Protein AF-Q3JLB8-F1 (afdb_monomer)

Foldseek 3Di:
DQADVQCPPVVLVVLQPPFLRPVLNCCCCVCVPVVVVVLVVLVVVLCVLCVPPPPLDCVLVVLLVVLQVVLSVQCVVLASVLLRVVLSVCCVPPNNVRSPDVVSVVVCVRSVVSNVVSVVSNVVSVVSSVVSSCVSVVVSCVVVVVVVVVVVVVVPDD

Mean predicted aligned error: 7.77 Å

Solvent-accessible surface area (backbone atoms only — not comparable to full-atom values): 8439 Å² total; per-residue (Å²): 124,91,37,66,72,49,53,65,37,68,78,47,24,74,48,36,69,90,37,45,52,48,52,42,32,52,50,48,48,49,42,65,50,52,42,50,50,50,53,50,50,50,51,52,53,53,52,61,74,42,69,87,53,96,76,81,76,58,69,60,54,54,52,19,52,51,29,39,53,49,14,53,52,36,28,44,68,37,20,28,48,69,45,18,54,58,36,34,53,34,18,70,76,63,32,62,71,47,44,70,31,67,77,47,48,66,77,38,46,68,35,63,56,42,28,51,72,12,48,50,43,30,50,51,16,50,53,47,39,54,51,51,48,52,65,65,48,54,75,77,39,56,72,60,56,52,50,55,53,49,59,59,53,62,75,69,58,134

Sequence (158 aa):
MFGGGTLNAPLVNYYEHGTFLTLNHAHTSLFGAFGLLAIGLIYFCLRHAAAEQSRFSEKLGLRAFWLYNAGLVLWIALNFFPVGWPQLNAVYDRGLAYARSLEFYDTTVLWQWLRFVGDVPFAIAALLMAFDFVLKLAPLFPAVVNRMSRQHGEKRSP

Radius of gyration: 22.63 Å; Cα contacts (8 Å, |Δi|>4): 131; chains: 1; bounding box: 62×40×55 Å

Secondary structure (DSSP, 8-state):
--SHHHHTSHHHHHHHTTSHHHHHHHHHHIIIIIIHHHHHHHHHHHHHHTTT-TT---HHHHHHHHHHHHHHHHHIIIIIHHHHHHHHHHHHHH-HHHHTSHHHHHHTHHHHHHHHHHHHHHHHHHHHHHHHHHHHHGGG-HHHHHHHHHHHHHTT--

pLDDT: mean 86.63, std 13.81, range [47.09, 97.31]

Organism: Burkholderia pseudomallei (strain 1710b) (NCBI:txid320372)

Structure (mmCIF, N/CA/C/O backbone):
data_AF-Q3JLB8-F1
#
_entry.id   AF-Q3JLB8-F1
#
loop_
_atom_site.group_PDB
_atom_site.id
_atom_site.type_symbol
_atom_site.label_atom_id
_atom_site.label_alt_id
_atom_site.label_comp_id
_atom_site.label_asym_id
_atom_site.label_entity_id
_atom_site.label_seq_id
_atom_site.pdbx_PDB_ins_code
_atom_site.Cartn_x
_atom_site.Cartn_y
_atom_site.Cartn_z
_atom_site.occupancy
_atom_site.B_iso_or_equiv
_atom_site.auth_seq_id
_atom_site.auth_comp_id
_atom_site.auth_asym_id
_atom_site.auth_atom_id
_atom_site.pdbx_PDB_model_num
ATOM 1 N N . MET A 1 1 ? 9.425 13.990 -1.007 1.00 47.16 1 MET A N 1
ATOM 2 C CA . MET A 1 1 ? 8.763 13.990 -2.329 1.00 47.16 1 MET A CA 1
ATOM 3 C C . MET A 1 1 ? 9.125 12.704 -3.078 1.00 47.16 1 MET A C 1
ATOM 5 O O . MET A 1 1 ? 9.990 12.748 -3.930 1.00 47.16 1 MET A O 1
ATOM 9 N N . PHE A 1 2 ? 8.545 11.551 -2.721 1.00 55.22 2 PHE A N 1
ATOM 10 C CA . PHE A 1 2 ? 8.932 10.236 -3.288 1.00 55.22 2 PHE A CA 1
ATOM 11 C C . PHE A 1 2 ? 7.813 9.559 -4.111 1.00 55.22 2 PHE A C 1
ATOM 13 O O . PHE A 1 2 ? 7.909 8.387 -4.448 1.00 55.22 2 PHE A O 1
ATOM 20 N N . GLY A 1 3 ? 6.733 10.285 -4.412 1.00 65.50 3 GLY A N 1
ATOM 21 C CA . GLY A 1 3 ? 5.570 9.777 -5.150 1.00 65.50 3 GLY A CA 1
ATOM 22 C C . GLY A 1 3 ? 5.045 10.845 -6.103 1.00 65.50 3 GLY A C 1
ATOM 23 O O . GLY A 1 3 ? 5.744 11.223 -7.032 1.00 65.50 3 GLY A O 1
ATOM 24 N N . GLY A 1 4 ? 3.869 11.418 -5.834 1.00 67.00 4 GLY A N 1
ATOM 25 C CA . GLY A 1 4 ? 3.187 12.331 -6.767 1.00 67.00 4 GLY A CA 1
ATOM 26 C C . GLY A 1 4 ? 4.006 13.522 -7.288 1.00 67.00 4 GLY A C 1
ATOM 27 O O . GLY A 1 4 ? 3.912 13.850 -8.461 1.00 67.00 4 GLY A O 1
ATOM 28 N N . GLY A 1 5 ? 4.864 14.144 -6.470 1.00 76.88 5 GLY A N 1
ATOM 29 C CA . GLY A 1 5 ? 5.719 15.249 -6.937 1.00 76.88 5 GLY A CA 1
ATOM 30 C C . GLY A 1 5 ? 6.754 14.831 -7.991 1.00 76.88 5 GLY A C 1
ATOM 31 O O . GLY A 1 5 ? 7.041 15.596 -8.903 1.00 76.88 5 GLY A O 1
ATOM 32 N N . THR A 1 6 ? 7.281 13.609 -7.888 1.00 80.25 6 THR A N 1
ATOM 33 C CA . THR A 1 6 ? 8.260 13.054 -8.834 1.00 80.25 6 THR A CA 1
ATOM 34 C C . THR A 1 6 ? 7.577 12.602 -10.120 1.00 80.25 6 THR A C 1
ATOM 36 O O . THR A 1 6 ? 8.071 12.895 -11.201 1.00 80.25 6 THR A O 1
ATOM 39 N N . LEU A 1 7 ? 6.419 11.946 -10.002 1.00 85.00 7 LEU A N 1
ATOM 40 C CA . LEU A 1 7 ? 5.661 11.412 -11.141 1.00 85.00 7 LEU A CA 1
ATOM 41 C C . LEU A 1 7 ? 4.968 12.504 -11.970 1.00 85.00 7 LEU A C 1
ATOM 43 O O . LEU A 1 7 ? 4.695 12.307 -13.145 1.00 85.00 7 LEU A O 1
ATOM 47 N N . ASN A 1 8 ? 4.694 13.673 -11.384 1.00 88.38 8 ASN A N 1
ATOM 48 C CA . ASN A 1 8 ? 4.077 14.794 -12.100 1.00 88.38 8 ASN A CA 1
ATOM 49 C C . ASN A 1 8 ? 5.071 15.632 -12.914 1.00 88.38 8 ASN A C 1
ATOM 51 O O . ASN A 1 8 ? 4.646 16.466 -13.714 1.00 88.38 8 ASN A O 1
ATOM 55 N N . ALA A 1 9 ? 6.382 15.457 -12.720 1.00 91.06 9 ALA A N 1
ATOM 56 C CA . ALA A 1 9 ? 7.365 16.127 -13.560 1.00 91.06 9 ALA A CA 1
ATOM 57 C C . ALA A 1 9 ? 7.234 15.582 -14.995 1.00 91.06 9 ALA A C 1
ATOM 59 O O . ALA A 1 9 ? 7.416 14.379 -15.172 1.00 91.06 9 ALA A O 1
ATOM 60 N N . PRO A 1 10 ? 6.968 16.411 -16.027 1.00 91.56 10 PRO A N 1
ATOM 61 C CA . PRO A 1 10 ? 6.662 15.913 -17.373 1.00 91.56 10 PRO A CA 1
ATOM 62 C C . PRO A 1 10 ? 7.729 14.976 -17.946 1.00 91.56 10 PRO A C 1
ATOM 64 O O . PRO A 1 10 ? 7.402 13.997 -18.608 1.00 91.56 10 PRO A O 1
ATOM 67 N N . LEU A 1 11 ? 9.003 15.246 -17.639 1.00 91.62 11 LEU A N 1
ATOM 68 C CA . LEU A 1 11 ? 10.119 14.398 -18.049 1.00 91.62 11 LEU A CA 1
ATOM 69 C C . LEU A 1 11 ? 10.045 12.999 -17.429 1.00 91.62 11 LEU A C 1
ATOM 71 O O . LEU A 1 11 ? 10.268 12.020 -18.127 1.00 91.62 11 LEU A O 1
ATOM 75 N N . VAL A 1 12 ? 9.739 12.899 -16.134 1.00 90.94 12 VAL A N 1
ATOM 76 C CA . VAL A 1 12 ? 9.593 11.602 -15.458 1.00 90.94 12 VAL A CA 1
ATOM 77 C C . VAL A 1 12 ? 8.321 10.918 -15.941 1.00 90.94 12 VAL A C 1
ATOM 79 O O . VAL A 1 12 ? 8.375 9.753 -16.330 1.00 90.94 12 VAL A O 1
ATOM 82 N N . ASN A 1 13 ? 7.211 11.661 -16.002 1.00 92.38 13 ASN A N 1
ATOM 83 C CA . ASN A 1 13 ? 5.921 11.124 -16.412 1.00 92.38 13 ASN A CA 1
ATOM 84 C C . ASN A 1 13 ? 5.985 10.488 -17.796 1.00 92.38 13 ASN A C 1
ATOM 86 O O . ASN A 1 13 ? 5.437 9.413 -17.987 1.00 92.38 13 ASN A O 1
ATOM 90 N N . TYR A 1 14 ? 6.716 11.090 -18.736 1.00 93.06 14 TYR A N 1
ATOM 91 C CA . TYR A 1 14 ? 6.891 10.534 -20.076 1.00 93.06 14 TYR A CA 1
ATOM 92 C C . TYR A 1 14 ? 7.363 9.066 -20.076 1.00 93.06 14 TYR A C 1
ATOM 94 O O . TYR A 1 14 ? 6.918 8.283 -20.913 1.00 93.06 14 TYR A O 1
ATOM 102 N N . TYR A 1 15 ? 8.217 8.676 -19.124 1.00 93.81 15 TYR A N 1
ATOM 103 C CA . TYR A 1 15 ? 8.737 7.308 -19.018 1.00 93.81 15 TYR A CA 1
ATOM 104 C C . TYR A 1 15 ? 7.984 6.440 -17.998 1.00 93.81 15 TYR A C 1
ATOM 106 O O . TYR A 1 15 ? 7.969 5.218 -18.116 1.00 93.81 15 TYR A O 1
ATOM 114 N N . GLU A 1 16 ? 7.365 7.036 -16.983 1.00 92.38 16 GLU A N 1
ATOM 115 C CA . GLU A 1 16 ? 6.709 6.309 -15.890 1.00 92.38 16 GLU A CA 1
ATOM 116 C C . GLU A 1 16 ? 5.190 6.163 -16.066 1.00 92.38 16 GLU A C 1
ATOM 118 O O . GLU A 1 16 ? 4.580 5.333 -15.386 1.00 92.38 16 GLU A O 1
ATOM 123 N N . HIS A 1 17 ? 4.566 6.903 -16.983 1.00 93.38 17 HIS A N 1
ATOM 124 C CA . HIS A 1 17 ? 3.115 6.915 -17.139 1.00 93.38 17 HIS A CA 1
ATOM 125 C C . HIS A 1 17 ? 2.540 5.504 -17.338 1.00 93.38 17 HIS A C 1
ATOM 127 O O . HIS A 1 17 ? 2.836 4.810 -18.313 1.00 93.38 17 HIS A O 1
ATOM 133 N N . GLY A 1 18 ? 1.675 5.081 -16.412 1.00 89.88 18 GLY A N 1
ATOM 134 C CA . GLY A 1 18 ? 1.015 3.776 -16.482 1.00 89.88 18 GLY A CA 1
ATOM 135 C C . GLY A 1 18 ? 1.908 2.595 -16.085 1.00 89.88 18 GLY A C 1
ATOM 136 O O . GLY A 1 18 ? 1.646 1.467 -16.507 1.00 89.88 18 GLY A O 1
ATOM 137 N N . THR A 1 19 ? 2.945 2.836 -15.280 1.00 93.62 19 THR A N 1
ATOM 138 C CA . THR A 1 19 ? 3.855 1.806 -14.748 1.00 93.62 19 THR A CA 1
ATOM 139 C C . THR A 1 19 ? 3.623 1.546 -13.252 1.00 93.62 19 THR A C 1
ATOM 141 O O . THR A 1 19 ? 2.756 2.146 -12.605 1.00 93.62 19 THR A O 1
ATOM 144 N N . PHE A 1 20 ? 4.408 0.638 -12.665 1.00 93.06 20 PHE A N 1
ATOM 145 C CA . PHE A 1 20 ? 4.316 0.281 -11.245 1.00 93.06 20 PHE A CA 1
ATOM 146 C C . PHE A 1 20 ? 4.550 1.463 -10.285 1.00 93.06 20 PHE A C 1
ATOM 148 O O . PHE A 1 20 ? 4.021 1.446 -9.172 1.00 93.06 20 PHE A O 1
ATOM 155 N N . LEU A 1 21 ? 5.276 2.512 -10.691 1.00 92.44 21 LEU A N 1
ATOM 156 C CA . LEU A 1 21 ? 5.460 3.709 -9.857 1.00 92.44 21 LEU A CA 1
ATOM 157 C C . LEU A 1 21 ? 4.177 4.549 -9.758 1.00 92.44 21 LEU A C 1
ATOM 159 O O . LEU A 1 21 ? 3.859 5.051 -8.676 1.00 92.44 21 LEU A O 1
ATOM 163 N N . THR A 1 22 ? 3.381 4.620 -10.829 1.00 92.50 22 THR A N 1
ATOM 164 C CA . THR A 1 22 ? 2.034 5.203 -10.771 1.00 92.50 22 THR A CA 1
ATOM 165 C C . THR A 1 22 ? 1.148 4.408 -9.804 1.00 92.50 22 THR A C 1
ATOM 167 O O . THR A 1 22 ? 0.448 4.987 -8.971 1.00 92.50 22 THR A O 1
ATOM 170 N N . LEU A 1 23 ? 1.226 3.071 -9.850 1.00 91.38 23 LEU A N 1
ATOM 171 C CA . LEU A 1 23 ? 0.469 2.185 -8.959 1.00 91.38 23 LEU A CA 1
ATOM 172 C C . LEU A 1 23 ? 0.865 2.369 -7.486 1.00 91.38 23 LEU A C 1
ATOM 174 O O . LEU A 1 23 ? -0.009 2.417 -6.615 1.00 91.38 23 LEU A O 1
ATOM 178 N N . ASN A 1 24 ? 2.164 2.530 -7.219 1.00 92.44 24 ASN A N 1
ATOM 179 C CA . ASN A 1 24 ? 2.694 2.872 -5.902 1.00 92.44 24 ASN A CA 1
ATOM 180 C C . ASN A 1 24 ? 2.069 4.160 -5.364 1.00 92.44 24 ASN A C 1
ATOM 182 O O . ASN A 1 24 ? 1.572 4.207 -4.235 1.00 92.44 24 ASN A O 1
ATOM 186 N N . HIS A 1 25 ? 2.088 5.215 -6.182 1.00 92.38 25 HIS A N 1
ATOM 187 C CA . HIS A 1 25 ? 1.528 6.496 -5.785 1.00 92.38 25 HIS A CA 1
ATOM 188 C C . HIS A 1 25 ? 0.034 6.375 -5.502 1.00 92.38 25 HIS A C 1
ATOM 190 O O . HIS A 1 25 ? -0.392 6.800 -4.433 1.00 92.38 25 HIS A O 1
ATOM 196 N N . ALA A 1 26 ? -0.724 5.721 -6.385 1.00 91.38 26 ALA A N 1
ATOM 197 C CA . ALA A 1 26 ? -2.161 5.548 -6.224 1.00 91.38 26 ALA A CA 1
ATOM 198 C C . ALA A 1 26 ? -2.528 4.854 -4.901 1.00 91.38 26 ALA A C 1
ATOM 200 O O . ALA A 1 26 ? -3.393 5.341 -4.180 1.00 91.38 26 ALA A O 1
ATOM 201 N N . HIS A 1 27 ? -1.858 3.756 -4.534 1.00 91.56 27 HIS A N 1
ATOM 202 C CA . HIS A 1 27 ? -2.166 3.043 -3.286 1.00 91.56 27 HIS A CA 1
ATOM 203 C C . HIS A 1 27 ? -1.761 3.844 -2.047 1.00 91.56 27 HIS A C 1
ATOM 205 O O . HIS A 1 27 ? -2.519 3.920 -1.077 1.00 91.56 27 HIS A O 1
ATOM 211 N N . THR A 1 28 ? -0.582 4.468 -2.079 1.00 91.06 28 THR A N 1
ATOM 212 C CA . THR A 1 28 ? -0.079 5.257 -0.946 1.00 91.06 28 THR A CA 1
ATOM 213 C C . THR A 1 28 ? -0.885 6.535 -0.729 1.00 91.06 28 THR A C 1
ATOM 215 O O . THR A 1 28 ? -1.127 6.899 0.419 1.00 91.06 28 THR A O 1
ATOM 218 N N . SER A 1 29 ? -1.379 7.185 -1.788 1.00 91.31 29 SER A N 1
ATOM 219 C CA . SER A 1 29 ? -2.263 8.348 -1.660 1.00 91.31 29 SER A CA 1
ATOM 220 C C . SER A 1 29 ? -3.690 7.947 -1.302 1.00 91.31 29 SER A C 1
ATOM 222 O O . SER A 1 29 ? -4.270 8.520 -0.380 1.00 91.31 29 SER A O 1
ATOM 224 N N . LEU A 1 30 ? -4.261 6.954 -1.993 1.00 92.50 30 LEU A N 1
ATOM 225 C CA . LEU A 1 30 ? -5.644 6.540 -1.767 1.00 92.50 30 LEU A CA 1
ATOM 226 C C . LEU A 1 30 ? -5.815 5.991 -0.359 1.00 92.50 30 LEU A C 1
ATOM 228 O O . LEU A 1 30 ? -6.664 6.470 0.384 1.00 92.50 30 LEU A O 1
ATOM 232 N N . PHE A 1 31 ? -5.013 5.003 0.024 1.00 91.81 31 PHE A N 1
ATOM 233 C CA . PHE A 1 31 ? -5.185 4.379 1.324 1.00 91.81 31 PHE A CA 1
ATOM 234 C C . PHE A 1 31 ? -4.425 5.123 2.425 1.00 91.81 31 PHE A C 1
ATOM 236 O O . PHE A 1 31 ? -4.997 5.402 3.476 1.00 91.81 31 PHE A O 1
ATOM 243 N N . GLY A 1 32 ? -3.164 5.490 2.181 1.00 85.81 32 GLY A N 1
ATOM 244 C CA . GLY A 1 32 ? -2.316 6.126 3.193 1.00 85.81 32 GLY A CA 1
ATOM 245 C C . GLY A 1 32 ? -2.779 7.525 3.608 1.00 85.81 32 GLY A C 1
ATOM 246 O O . GLY A 1 32 ? -2.659 7.864 4.781 1.00 85.81 32 GLY A O 1
ATOM 247 N N . ALA A 1 33 ? -3.350 8.321 2.695 1.00 88.31 33 ALA A N 1
ATOM 248 C CA . ALA A 1 33 ? -3.932 9.618 3.046 1.00 88.31 33 ALA A CA 1
ATOM 249 C C . ALA A 1 33 ? -5.450 9.520 3.249 1.00 88.31 33 ALA A C 1
ATOM 251 O O . ALA A 1 33 ? -5.935 9.709 4.364 1.00 88.31 33 ALA A O 1
ATOM 252 N N . PHE A 1 34 ? -6.214 9.201 2.196 1.00 93.56 34 PHE A N 1
ATOM 253 C CA . PHE A 1 34 ? -7.679 9.270 2.270 1.00 93.56 34 PHE A CA 1
ATOM 254 C C . PHE A 1 34 ? -8.300 8.117 3.065 1.00 93.56 34 PHE A C 1
ATOM 256 O O . PHE A 1 34 ? -9.2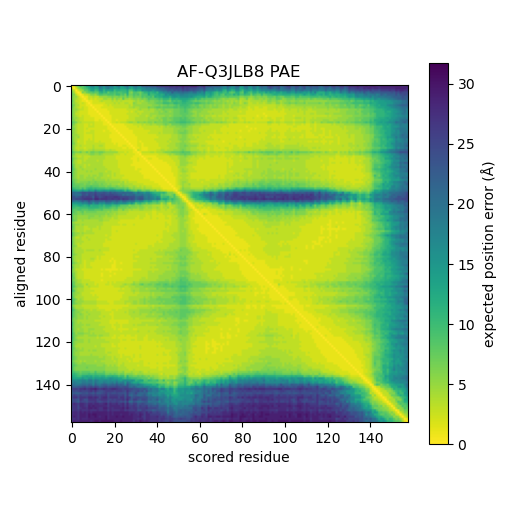09 8.349 3.857 1.00 93.56 34 PHE A O 1
ATOM 263 N N . GLY A 1 35 ? -7.805 6.890 2.902 1.00 94.25 35 GLY A N 1
ATOM 264 C CA . GLY A 1 35 ? -8.324 5.708 3.594 1.00 94.25 35 GLY A CA 1
ATOM 265 C C . GLY A 1 35 ? -8.157 5.801 5.110 1.00 94.25 35 GLY A C 1
ATOM 266 O O . GLY A 1 35 ? -9.129 5.647 5.850 1.00 94.25 35 GLY A O 1
ATOM 267 N N . LEU A 1 36 ? -6.949 6.121 5.580 1.00 94.25 36 LEU A N 1
ATOM 268 C CA . LEU A 1 36 ? -6.687 6.312 7.010 1.00 94.25 36 LEU A CA 1
ATOM 269 C C . LEU A 1 36 ? -7.458 7.507 7.589 1.00 94.25 36 LEU A C 1
ATOM 271 O O . LEU A 1 36 ? -7.971 7.406 8.704 1.00 94.25 36 LEU A O 1
ATOM 275 N N . LEU A 1 37 ? -7.611 8.600 6.831 1.00 95.31 37 LEU A N 1
ATOM 276 C CA . LEU A 1 37 ? -8.442 9.735 7.243 1.00 95.31 37 LEU A CA 1
ATOM 277 C C . LEU A 1 37 ? -9.919 9.336 7.372 1.00 95.31 37 LEU A C 1
ATOM 279 O O . LEU A 1 37 ? -10.557 9.678 8.367 1.00 95.31 37 LEU A O 1
ATOM 283 N N . ALA A 1 38 ? -10.452 8.571 6.418 1.00 95.50 38 ALA A N 1
ATOM 284 C CA . ALA A 1 38 ? -11.823 8.073 6.465 1.00 95.50 38 ALA A CA 1
ATOM 285 C C . ALA A 1 38 ? -12.052 7.140 7.665 1.00 95.50 38 ALA A C 1
ATOM 287 O O . ALA A 1 38 ? -13.036 7.300 8.385 1.00 95.50 38 ALA A O 1
ATOM 288 N N . ILE A 1 39 ? -11.125 6.214 7.938 1.00 94.44 39 ILE A N 1
ATOM 289 C CA . ILE A 1 39 ? -11.180 5.347 9.128 1.00 94.44 39 ILE A CA 1
ATOM 290 C C . ILE A 1 39 ? -11.144 6.188 10.410 1.00 94.44 39 ILE A C 1
ATOM 292 O O . ILE A 1 39 ? -11.931 5.937 11.324 1.00 94.44 39 ILE A O 1
ATOM 296 N N . GLY A 1 40 ? -10.274 7.201 10.473 1.00 93.50 40 GLY A N 1
ATOM 297 C CA . GLY A 1 40 ? -10.200 8.129 11.602 1.00 93.50 40 GLY A CA 1
ATOM 298 C C . GLY A 1 40 ? -11.512 8.880 11.835 1.00 93.50 40 GLY A C 1
ATOM 299 O O . GLY A 1 40 ? -11.980 8.962 12.971 1.00 93.50 40 GLY A O 1
ATOM 300 N N . LEU A 1 41 ? -12.154 9.353 10.763 1.00 95.19 41 LEU A N 1
ATOM 301 C CA . LEU A 1 41 ? -13.459 10.011 10.834 1.00 95.19 41 LEU A CA 1
ATOM 302 C C . LEU A 1 41 ? -14.559 9.056 11.320 1.00 95.19 41 LEU A C 1
ATOM 304 O O . LEU A 1 41 ? -15.346 9.424 12.189 1.00 95.19 41 LEU A O 1
ATOM 308 N N . ILE A 1 42 ? -14.588 7.816 10.823 1.00 92.69 42 ILE A N 1
ATOM 309 C CA . ILE A 1 42 ? -15.537 6.795 11.296 1.00 92.69 42 ILE A CA 1
ATOM 310 C C . ILE A 1 42 ? -15.340 6.549 12.795 1.00 92.69 42 ILE A C 1
ATOM 312 O O . ILE A 1 42 ? -16.312 6.536 13.548 1.00 92.69 42 ILE A O 1
ATOM 316 N N . TYR A 1 43 ? -14.094 6.409 13.251 1.00 91.56 43 TYR A N 1
ATOM 317 C CA . TYR A 1 43 ? -13.778 6.247 14.671 1.00 91.56 43 TYR A CA 1
ATOM 318 C C . TYR A 1 43 ? -14.219 7.440 15.514 1.00 91.56 43 TYR A C 1
ATOM 320 O O . TYR A 1 43 ? -14.761 7.241 16.600 1.00 91.56 43 TYR A O 1
ATOM 328 N N . PHE A 1 44 ? -14.029 8.659 15.013 1.00 90.50 44 PHE A N 1
ATOM 329 C CA . PHE A 1 44 ? -14.503 9.875 15.665 1.00 90.50 44 PHE A CA 1
ATOM 330 C C . PHE A 1 44 ? -16.031 9.864 15.823 1.00 90.50 44 PHE A C 1
ATOM 332 O O . PHE A 1 44 ? -16.536 10.052 16.931 1.00 90.50 44 PHE A O 1
ATOM 339 N N . CYS A 1 45 ? -16.769 9.556 14.752 1.00 90.19 45 CYS A N 1
ATOM 340 C CA . CYS A 1 45 ? -18.227 9.447 14.792 1.00 90.19 45 CYS A CA 1
ATOM 341 C C . CYS A 1 45 ? -18.700 8.338 15.744 1.00 90.19 45 CYS A C 1
ATOM 343 O O . CYS A 1 45 ? -19.591 8.572 16.558 1.00 90.19 45 CYS A O 1
ATOM 345 N N . LEU A 1 46 ? -18.088 7.149 15.690 1.00 87.44 46 LEU A N 1
ATOM 346 C CA . LEU A 1 46 ? -18.423 6.027 16.574 1.00 87.44 46 LEU A CA 1
ATOM 347 C C . LEU A 1 46 ? -18.130 6.350 18.039 1.00 87.44 46 LEU A C 1
ATOM 349 O O . LEU A 1 46 ? -18.926 6.011 18.911 1.00 87.44 46 LEU A O 1
ATOM 353 N N . ARG A 1 47 ? -17.011 7.024 18.319 1.00 85.56 47 ARG A N 1
ATOM 354 C CA . ARG A 1 47 ? -16.652 7.445 19.675 1.00 85.56 47 ARG A CA 1
ATOM 355 C C . ARG A 1 47 ? -17.643 8.466 20.222 1.00 85.56 47 ARG A C 1
ATOM 357 O O . ARG A 1 47 ? -18.020 8.365 21.386 1.00 85.56 47 ARG A O 1
ATOM 364 N N . HIS A 1 48 ? -18.060 9.424 19.397 1.00 85.44 48 HIS A N 1
ATOM 365 C CA . HIS A 1 48 ? -19.063 10.415 19.777 1.00 85.44 48 HIS A CA 1
ATOM 366 C C . HIS A 1 48 ? -20.431 9.766 20.024 1.00 85.44 48 HIS A C 1
ATOM 368 O O . HIS A 1 48 ? -21.077 10.046 21.027 1.00 85.44 48 HIS A O 1
ATOM 374 N N . ALA A 1 49 ? -20.850 8.844 19.157 1.00 81.69 49 ALA A N 1
ATOM 375 C CA . ALA A 1 49 ? -22.132 8.162 19.289 1.00 81.69 49 ALA A CA 1
ATOM 376 C C . ALA A 1 49 ? -22.171 7.186 20.484 1.00 81.69 49 ALA A C 1
ATOM 378 O O . ALA A 1 49 ? -23.216 6.990 21.098 1.00 81.69 49 ALA A O 1
ATOM 379 N N . ALA A 1 50 ? -21.029 6.600 20.849 1.00 77.56 50 ALA A N 1
ATOM 380 C CA . ALA A 1 50 ? -20.891 5.713 22.001 1.00 77.56 50 ALA A CA 1
ATOM 381 C C . ALA A 1 50 ? -20.623 6.449 23.330 1.00 77.56 50 ALA A C 1
ATOM 383 O O . ALA A 1 50 ? -20.311 5.775 24.309 1.00 77.56 50 ALA A O 1
ATOM 384 N N . ALA A 1 51 ? -20.714 7.788 23.384 1.00 62.88 51 ALA A N 1
ATOM 385 C CA . ALA A 1 51 ? -20.248 8.624 24.502 1.00 62.88 51 ALA A CA 1
ATOM 386 C C . ALA A 1 51 ? -20.726 8.195 25.908 1.00 62.88 51 ALA A C 1
ATOM 388 O O . ALA A 1 51 ? -20.035 8.472 26.885 1.00 62.88 51 ALA A O 1
ATOM 389 N N . GLU A 1 52 ? -21.851 7.482 26.021 1.00 58.41 52 GLU A N 1
ATOM 390 C CA . GLU A 1 52 ? -22.399 6.990 27.295 1.00 58.41 52 GLU A CA 1
ATOM 391 C C . GLU A 1 52 ? -21.990 5.545 27.664 1.00 58.41 52 GLU A C 1
ATOM 393 O O . GLU A 1 52 ? -22.208 5.104 28.793 1.00 58.41 52 GLU A O 1
ATOM 398 N N . GLN A 1 53 ? -21.371 4.780 26.756 1.00 62.94 53 GLN A N 1
ATOM 399 C CA . GLN A 1 53 ? -20.989 3.382 26.995 1.00 62.94 53 GLN A CA 1
ATOM 400 C C . GLN A 1 53 ? -19.537 3.266 27.484 1.00 62.94 53 GLN A C 1
ATOM 402 O O . GLN A 1 53 ? -18.583 3.500 26.743 1.00 62.94 53 GLN A O 1
ATOM 407 N N . SER A 1 54 ? -19.340 2.800 28.722 1.00 56.94 54 SER A N 1
ATOM 408 C CA . SER A 1 54 ? -18.014 2.712 29.368 1.00 56.94 54 SER A CA 1
ATOM 409 C C . SER A 1 54 ? -17.016 1.729 28.728 1.00 56.94 54 SER A C 1
ATOM 411 O O . SER A 1 54 ? -15.863 1.665 29.153 1.00 56.94 54 SER A O 1
ATOM 413 N N . ARG A 1 55 ? -17.414 0.950 27.709 1.00 64.00 55 ARG A N 1
ATOM 414 C CA . ARG A 1 55 ? -16.606 -0.136 27.116 1.00 64.00 55 ARG A CA 1
ATOM 415 C C . ARG A 1 55 ? -16.161 0.105 25.667 1.00 64.00 55 ARG A C 1
ATOM 417 O O . ARG A 1 55 ? -15.964 -0.855 24.923 1.00 64.00 55 ARG A O 1
ATOM 424 N N . PHE A 1 56 ? -15.947 1.353 25.249 1.00 75.06 56 PHE A N 1
ATOM 425 C CA . PHE A 1 56 ? -15.347 1.624 23.937 1.00 75.06 56 PHE A CA 1
ATOM 426 C C . PHE A 1 56 ? -13.848 1.267 23.926 1.00 75.06 56 PHE A C 1
ATOM 428 O O . PHE A 1 56 ? -12.999 2.039 24.371 1.00 75.06 56 PHE A O 1
ATOM 435 N N . SER A 1 57 ? -13.517 0.072 23.432 1.00 83.88 57 SER A N 1
ATOM 436 C CA . SER A 1 57 ? -12.131 -0.390 23.290 1.00 83.88 57 SER A CA 1
ATOM 437 C C . SER A 1 57 ? -11.520 0.069 21.964 1.00 83.88 57 SER A C 1
ATOM 439 O O . SER A 1 57 ? -12.060 -0.176 20.885 1.00 83.88 57 SER A O 1
ATOM 441 N N . GLU A 1 58 ? -10.343 0.686 22.037 1.00 86.06 58 GLU A N 1
ATOM 442 C CA . GLU A 1 58 ? -9.571 1.142 20.868 1.00 86.06 58 GLU A CA 1
ATOM 443 C C . GLU A 1 58 ? -8.464 0.159 20.469 1.00 86.06 58 GLU A C 1
ATOM 445 O O . GLU A 1 58 ? -7.850 0.294 19.413 1.00 86.06 58 GLU A O 1
ATOM 450 N N . LYS A 1 59 ? -8.223 -0.874 21.287 1.00 88.88 59 LYS A N 1
ATOM 451 C CA . LYS A 1 59 ? -7.100 -1.808 21.103 1.00 88.88 59 LYS A CA 1
ATOM 452 C C . LYS A 1 59 ? -7.145 -2.528 19.754 1.00 88.88 59 LYS A C 1
ATOM 454 O O . LYS A 1 59 ? -6.101 -2.740 19.144 1.00 88.88 59 LYS A O 1
ATOM 459 N N . LEU A 1 60 ? -8.337 -2.921 19.303 1.00 89.62 60 LEU A N 1
ATOM 460 C CA . LEU A 1 60 ? -8.517 -3.638 18.041 1.00 89.62 60 LEU A CA 1
ATOM 461 C C . LEU A 1 60 ? -8.280 -2.713 16.836 1.00 89.62 60 LEU A C 1
ATOM 463 O O . LEU A 1 60 ? -7.523 -3.072 15.936 1.00 89.62 60 LEU A O 1
ATOM 467 N N . GLY A 1 61 ? -8.818 -1.491 16.889 1.00 90.81 61 GLY A N 1
ATOM 468 C CA . GLY A 1 61 ? -8.558 -0.433 15.910 1.00 90.81 61 GLY A CA 1
ATOM 469 C C . GLY A 1 61 ? -7.093 -0.080 15.758 1.00 90.81 61 GLY A C 1
ATOM 470 O O . GLY A 1 61 ? -6.583 -0.042 14.644 1.00 90.81 61 GLY A O 1
ATOM 471 N N . LEU A 1 62 ? -6.394 0.117 16.878 1.00 92.69 62 LEU A N 1
ATOM 472 C CA . LEU A 1 62 ? -4.963 0.423 16.874 1.00 92.69 62 LEU A CA 1
ATOM 473 C C . LEU A 1 62 ? -4.135 -0.724 16.280 1.00 92.69 62 LEU A C 1
ATOM 475 O O . LEU A 1 62 ? -3.197 -0.477 15.525 1.00 92.69 62 LEU A O 1
ATOM 479 N N . ARG A 1 63 ? -4.489 -1.983 16.567 1.00 94.69 63 ARG A N 1
ATOM 480 C CA . ARG A 1 63 ? -3.839 -3.148 15.942 1.00 94.69 63 ARG A CA 1
ATOM 481 C C . ARG A 1 63 ? -4.050 -3.171 14.430 1.00 94.69 63 ARG A C 1
ATOM 483 O O . ARG A 1 63 ? -3.085 -3.355 13.694 1.00 94.69 63 ARG A O 1
ATOM 490 N N . ALA A 1 64 ? -5.282 -2.953 13.972 1.00 94.88 64 ALA A N 1
ATOM 491 C CA . ALA A 1 64 ? -5.589 -2.882 12.548 1.00 94.88 64 ALA A CA 1
ATOM 492 C C . ALA A 1 64 ? -4.865 -1.703 11.871 1.00 94.88 64 ALA A C 1
ATOM 494 O O . ALA A 1 64 ? -4.272 -1.883 10.813 1.00 94.88 64 ALA A O 1
ATOM 495 N N . PHE A 1 65 ? -4.809 -0.532 12.513 1.00 94.75 65 PHE A N 1
ATOM 496 C CA . PHE A 1 65 ? -4.051 0.629 12.038 1.00 94.75 65 PHE A CA 1
ATOM 497 C C . PHE A 1 65 ? -2.573 0.300 11.792 1.00 94.75 65 PHE A C 1
ATOM 499 O O . PHE A 1 65 ? -2.039 0.610 10.725 1.00 94.75 65 PHE A O 1
ATOM 506 N N . TRP A 1 66 ? -1.907 -0.362 12.741 1.00 95.56 66 TRP A N 1
ATOM 507 C CA . TRP A 1 66 ? -0.505 -0.744 12.562 1.00 95.56 66 TRP A CA 1
ATOM 508 C C . TRP A 1 66 ? -0.316 -1.787 11.461 1.00 95.56 66 TRP A C 1
ATOM 510 O O . TRP A 1 66 ? 0.619 -1.661 10.673 1.00 95.56 66 TRP A O 1
ATOM 520 N N . LEU A 1 67 ? -1.214 -2.770 11.352 1.00 96.50 67 LEU A N 1
ATOM 521 C CA . LEU A 1 67 ? -1.165 -3.762 10.276 1.00 96.50 67 LEU A CA 1
ATOM 522 C C . LEU A 1 67 ? -1.370 -3.135 8.891 1.00 96.50 67 LEU A C 1
ATOM 524 O O . LEU A 1 67 ? -0.666 -3.499 7.954 1.00 96.50 67 LEU A O 1
ATOM 528 N N . TYR A 1 68 ? -2.270 -2.159 8.764 1.00 96.31 68 TYR A N 1
ATOM 529 C CA . TYR A 1 68 ? -2.454 -1.405 7.527 1.00 96.31 68 TYR A CA 1
ATOM 530 C C . TYR A 1 68 ? -1.186 -0.653 7.105 1.00 96.31 68 TYR A C 1
ATOM 532 O O . TYR A 1 68 ? -0.773 -0.736 5.949 1.00 96.31 68 TYR A O 1
ATOM 540 N N . ASN A 1 69 ? -0.550 0.055 8.044 1.00 95.69 69 ASN A N 1
ATOM 541 C CA . ASN A 1 69 ? 0.690 0.784 7.771 1.00 95.69 69 ASN A CA 1
ATOM 542 C C . ASN A 1 69 ? 1.842 -0.173 7.436 1.00 95.69 69 ASN A C 1
ATOM 544 O O . ASN A 1 69 ? 2.586 0.074 6.490 1.00 95.69 69 ASN A O 1
ATOM 548 N N . ALA A 1 70 ? 1.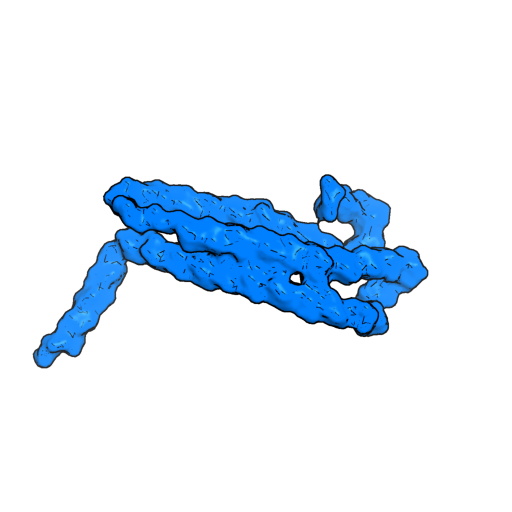955 -1.292 8.157 1.00 96.19 70 ALA A N 1
ATOM 549 C CA . ALA A 1 70 ? 2.934 -2.329 7.854 1.00 96.19 70 ALA A CA 1
ATOM 550 C C . ALA A 1 70 ? 2.710 -2.920 6.452 1.00 96.19 70 ALA A C 1
ATOM 552 O O . ALA A 1 70 ? 3.660 -3.022 5.683 1.00 96.19 70 ALA A O 1
ATOM 553 N N . GLY A 1 71 ? 1.463 -3.236 6.086 1.00 96.12 71 GLY A N 1
ATOM 554 C CA . GLY A 1 71 ? 1.107 -3.728 4.753 1.00 96.12 71 GLY A CA 1
ATOM 555 C C . GLY A 1 71 ? 1.487 -2.749 3.640 1.00 96.12 71 GLY A C 1
ATOM 556 O O . GLY A 1 71 ? 2.117 -3.153 2.664 1.00 96.12 71 GLY A O 1
ATOM 557 N N . LEU A 1 72 ? 1.203 -1.451 3.815 1.00 94.75 72 LEU A N 1
ATOM 558 C CA . LEU A 1 72 ? 1.619 -0.416 2.862 1.00 94.75 72 LEU A CA 1
ATOM 559 C C . LEU A 1 72 ? 3.143 -0.347 2.703 1.00 94.75 72 LEU A C 1
ATOM 561 O O . LEU A 1 72 ? 3.639 -0.317 1.578 1.00 94.75 72 LEU A O 1
ATOM 565 N N . VAL A 1 73 ? 3.889 -0.336 3.810 1.00 95.00 73 VAL A N 1
ATOM 566 C CA . VAL A 1 73 ? 5.360 -0.301 3.771 1.00 95.00 73 VAL A CA 1
ATOM 567 C C . VAL A 1 73 ? 5.915 -1.549 3.082 1.00 95.00 73 VAL A C 1
ATOM 569 O O . VAL A 1 73 ? 6.819 -1.436 2.254 1.00 95.00 73 VAL A O 1
ATOM 572 N N . LEU A 1 74 ? 5.347 -2.723 3.366 1.00 96.31 74 LEU A N 1
ATOM 573 C CA . LEU A 1 74 ? 5.733 -3.980 2.726 1.00 96.31 74 LEU A CA 1
ATOM 574 C C . LEU A 1 74 ? 5.454 -3.960 1.221 1.00 96.31 74 LEU A C 1
ATOM 576 O O . LEU A 1 74 ? 6.325 -4.361 0.457 1.00 96.31 74 LEU A O 1
ATOM 580 N N . TRP A 1 75 ? 4.310 -3.442 0.765 1.00 95.38 75 TRP A N 1
ATOM 581 C CA . TRP A 1 75 ? 4.059 -3.283 -0.672 1.00 95.38 75 TRP A CA 1
ATOM 582 C C . TRP A 1 75 ? 5.081 -2.377 -1.352 1.00 95.38 75 TRP A C 1
ATOM 584 O O . TRP A 1 75 ? 5.573 -2.725 -2.426 1.00 95.38 75 TRP A O 1
ATOM 594 N N . ILE A 1 76 ? 5.422 -1.243 -0.734 1.00 94.44 76 ILE A N 1
ATOM 595 C CA . ILE A 1 76 ? 6.424 -0.319 -1.281 1.00 94.44 76 ILE A CA 1
ATOM 596 C C . ILE A 1 76 ? 7.772 -1.036 -1.415 1.00 94.44 76 ILE A C 1
ATOM 598 O O . ILE A 1 76 ? 8.361 -1.050 -2.496 1.00 94.44 76 ILE A O 1
ATOM 602 N N . ALA A 1 77 ? 8.236 -1.657 -0.328 1.00 95.12 77 ALA A N 1
ATOM 603 C CA . ALA A 1 77 ? 9.570 -2.239 -0.237 1.00 95.12 77 ALA A CA 1
ATOM 604 C C . ALA A 1 77 ? 9.733 -3.546 -1.027 1.00 95.12 77 ALA A C 1
ATOM 606 O O . ALA A 1 77 ? 10.804 -3.789 -1.574 1.00 95.12 77 ALA A O 1
ATOM 607 N N . LEU A 1 78 ? 8.697 -4.386 -1.078 1.00 95.94 78 LEU A N 1
ATOM 608 C CA . LEU A 1 78 ? 8.777 -5.746 -1.619 1.00 95.94 78 LEU A CA 1
ATOM 609 C C . LEU A 1 78 ? 8.133 -5.908 -2.998 1.00 95.94 78 LEU A C 1
ATOM 611 O O . LEU A 1 78 ? 8.293 -6.959 -3.610 1.00 95.94 78 LEU A O 1
ATOM 615 N N . ASN A 1 79 ? 7.396 -4.915 -3.497 1.00 95.44 79 ASN A N 1
ATOM 616 C CA . ASN A 1 79 ? 6.740 -5.024 -4.799 1.00 95.44 79 ASN A CA 1
ATOM 617 C C . ASN A 1 79 ? 6.882 -3.753 -5.635 1.00 95.44 79 ASN A C 1
ATOM 619 O O . ASN A 1 79 ? 7.507 -3.771 -6.692 1.00 95.44 79 ASN A O 1
ATOM 623 N N . PHE A 1 80 ? 6.335 -2.636 -5.168 1.00 94.00 80 PHE A N 1
ATOM 624 C CA . PHE A 1 80 ? 6.197 -1.453 -6.003 1.00 94.00 80 PHE A CA 1
ATOM 625 C C . PHE A 1 80 ? 7.532 -0.827 -6.410 1.00 94.00 80 PHE A C 1
ATOM 627 O O . PHE A 1 80 ? 7.706 -0.512 -7.584 1.00 94.00 80 PHE A O 1
ATOM 634 N N . PHE A 1 81 ? 8.481 -0.656 -5.486 1.00 93.56 81 PHE A N 1
ATOM 635 C CA . PHE A 1 81 ? 9.798 -0.111 -5.834 1.00 93.56 81 PHE A CA 1
ATOM 636 C C . PHE A 1 81 ? 10.685 -1.108 -6.585 1.00 93.56 81 PHE A C 1
ATOM 638 O O . PHE A 1 81 ? 11.241 -0.710 -7.613 1.00 93.56 81 PHE A O 1
ATOM 645 N N . PRO A 1 82 ? 10.801 -2.381 -6.156 1.00 94.94 82 PRO A N 1
ATOM 646 C CA . PRO A 1 82 ? 11.629 -3.352 -6.864 1.00 94.94 82 PRO A CA 1
ATOM 647 C C . PRO A 1 82 ? 11.167 -3.653 -8.289 1.00 94.94 82 PRO A C 1
ATOM 649 O O . PRO A 1 82 ? 11.995 -4.003 -9.118 1.00 94.94 82 PRO A O 1
ATOM 652 N N . VAL A 1 83 ? 9.875 -3.502 -8.597 1.00 96.12 83 VAL A N 1
ATOM 653 C CA . VAL A 1 83 ? 9.370 -3.629 -9.974 1.00 96.12 83 VAL A CA 1
ATOM 654 C C . VAL A 1 83 ? 9.389 -2.280 -10.696 1.00 96.12 83 VAL A C 1
ATOM 656 O O . VAL A 1 83 ? 9.808 -2.203 -11.847 1.00 96.12 83 VAL A O 1
ATOM 659 N N . GLY A 1 84 ? 8.971 -1.202 -10.027 1.00 94.38 84 GLY A N 1
ATOM 660 C CA . GLY A 1 84 ? 8.769 0.109 -10.642 1.00 94.38 84 GLY A CA 1
ATOM 661 C C . GLY A 1 84 ? 10.043 0.796 -11.121 1.00 94.38 84 GLY A C 1
ATOM 662 O O . GLY A 1 84 ? 10.043 1.343 -12.222 1.00 94.38 84 GLY A O 1
ATOM 663 N N . TRP A 1 85 ? 11.138 0.750 -10.356 1.00 94.19 85 TRP A N 1
ATOM 664 C CA . TRP A 1 85 ? 12.390 1.383 -10.794 1.00 94.19 85 TRP A CA 1
ATOM 665 C C . TRP A 1 85 ? 13.049 0.661 -11.976 1.00 94.19 85 TRP A C 1
ATOM 667 O O . TRP A 1 85 ? 13.387 1.335 -12.952 1.00 94.19 85 TRP A O 1
ATOM 677 N N . PRO A 1 86 ? 13.182 -0.681 -11.975 1.00 95.50 86 PRO A N 1
ATOM 678 C CA . PRO A 1 86 ? 13.631 -1.395 -13.166 1.00 95.50 86 PRO A CA 1
ATOM 679 C C . PRO A 1 86 ? 12.701 -1.198 -14.361 1.00 95.50 86 PRO A C 1
ATOM 681 O O . PRO A 1 86 ? 13.185 -1.105 -15.485 1.00 95.50 86 PRO A O 1
ATOM 684 N N . GLN A 1 87 ? 11.386 -1.086 -14.134 1.00 95.94 87 GLN A N 1
ATOM 685 C CA . GLN A 1 87 ? 10.440 -0.818 -15.213 1.00 95.94 87 GLN A CA 1
ATOM 686 C C . GLN A 1 87 ? 10.680 0.556 -15.833 1.00 95.94 87 GLN A C 1
ATOM 688 O O . GLN A 1 87 ? 10.741 0.653 -17.053 1.00 95.94 87 GLN A O 1
ATOM 693 N N . LEU A 1 88 ? 10.889 1.593 -15.020 1.00 94.75 88 LEU A N 1
ATOM 694 C CA . LEU A 1 88 ? 11.234 2.926 -15.511 1.00 94.75 88 LEU A CA 1
ATOM 695 C C . LEU A 1 88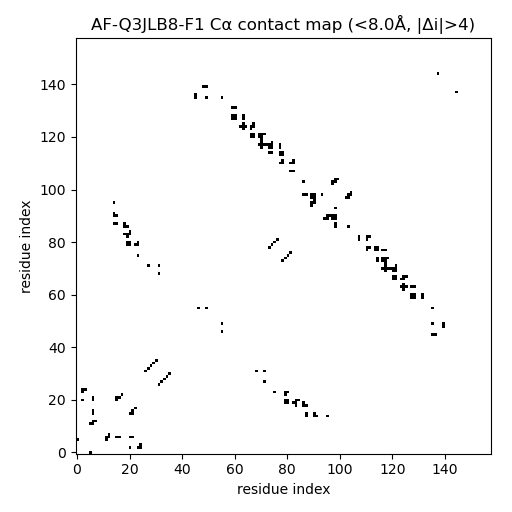 ? 12.514 2.907 -16.359 1.00 94.75 88 LEU A C 1
ATOM 697 O O . LEU A 1 88 ? 12.521 3.439 -17.468 1.00 94.75 88 LEU A O 1
ATOM 701 N N . ASN A 1 89 ? 13.572 2.254 -15.868 1.00 95.62 89 ASN A N 1
ATOM 702 C CA . ASN A 1 89 ? 14.822 2.115 -16.620 1.00 95.62 89 ASN A CA 1
ATOM 703 C C . ASN A 1 89 ? 14.604 1.356 -17.938 1.00 95.62 89 ASN A C 1
ATOM 705 O O . ASN A 1 89 ? 15.114 1.760 -18.977 1.00 95.62 89 ASN A O 1
ATOM 709 N N . ALA A 1 90 ? 13.781 0.305 -17.932 1.00 96.31 90 ALA A N 1
ATOM 710 C CA . ALA A 1 90 ? 13.445 -0.440 -19.140 1.00 96.31 90 ALA A CA 1
ATOM 711 C C . ALA A 1 90 ? 12.670 0.407 -20.166 1.0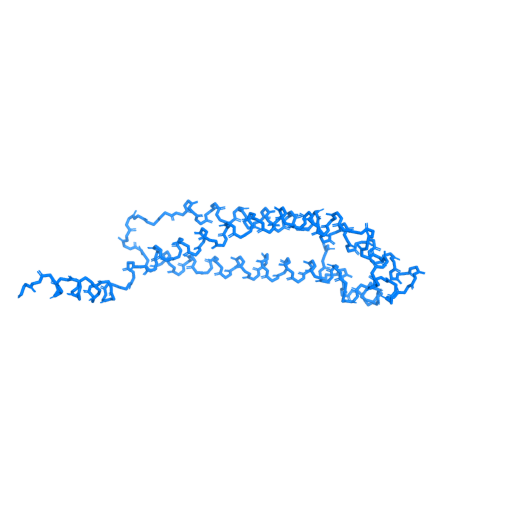0 96.31 90 ALA A C 1
ATOM 713 O O . ALA A 1 90 ? 12.907 0.258 -21.366 1.00 96.31 90 ALA A O 1
ATOM 714 N N . VAL A 1 91 ? 11.779 1.307 -19.724 1.00 96.69 91 VAL A N 1
ATOM 715 C CA . VAL A 1 91 ? 11.105 2.260 -20.626 1.00 96.69 91 VAL A CA 1
ATOM 716 C C . VAL A 1 91 ? 12.117 3.238 -21.218 1.00 96.69 91 VAL A C 1
ATOM 718 O O . VAL A 1 91 ? 12.051 3.519 -22.413 1.00 96.69 91 VAL A O 1
ATOM 721 N N . TYR A 1 92 ? 13.051 3.732 -20.406 1.00 95.50 92 TYR A N 1
ATOM 722 C CA . TYR A 1 92 ? 14.092 4.652 -20.856 1.00 95.50 92 TYR A CA 1
ATOM 723 C C . TYR A 1 92 ? 15.022 4.013 -21.903 1.00 95.50 92 TYR A C 1
ATOM 725 O O . TYR A 1 92 ? 15.260 4.611 -22.949 1.00 95.50 92 TYR A O 1
ATOM 733 N N . ASP A 1 93 ? 15.480 2.780 -21.669 1.00 96.38 93 ASP A N 1
ATOM 734 C CA . ASP A 1 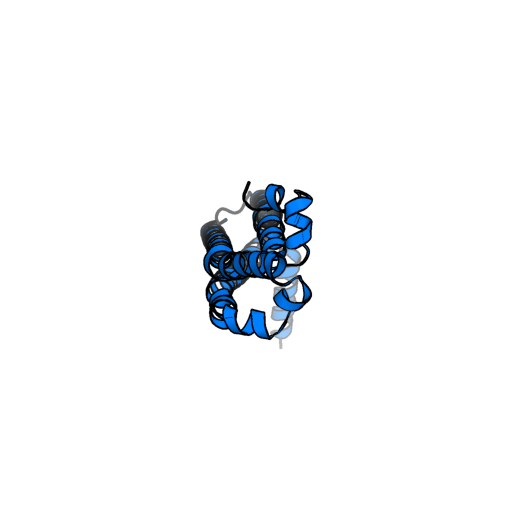93 ? 16.459 2.110 -22.537 1.00 96.38 93 ASP A CA 1
ATOM 735 C C . ASP A 1 93 ? 15.836 1.449 -23.777 1.00 96.38 93 ASP A C 1
ATOM 737 O O . ASP A 1 93 ? 16.441 1.428 -24.850 1.00 96.38 93 ASP A O 1
ATOM 741 N N . ARG A 1 94 ? 14.648 0.841 -23.634 1.00 95.94 94 ARG A N 1
ATOM 742 C CA . ARG A 1 94 ? 14.041 -0.039 -24.657 1.00 95.94 94 ARG A CA 1
ATOM 743 C C . ARG A 1 94 ? 12.622 0.361 -25.063 1.00 95.94 94 ARG A C 1
ATOM 745 O O . ARG A 1 94 ? 12.013 -0.296 -25.907 1.00 95.94 94 ARG A O 1
ATOM 752 N N . GLY A 1 95 ? 12.090 1.433 -24.486 1.00 95.50 95 GLY A N 1
ATOM 753 C CA . GLY A 1 95 ? 10.740 1.914 -24.749 1.00 95.50 95 GLY A CA 1
ATOM 754 C C . GLY A 1 95 ? 9.648 1.166 -23.978 1.00 95.50 95 GLY A C 1
ATOM 755 O O . GLY A 1 95 ? 9.831 0.083 -23.417 1.00 95.50 95 GLY A O 1
ATOM 756 N N . LEU A 1 96 ? 8.453 1.760 -23.974 1.00 95.19 96 LEU A N 1
ATOM 757 C CA . LEU A 1 96 ? 7.316 1.290 -23.175 1.00 95.19 96 LEU A CA 1
ATOM 758 C C . LEU A 1 96 ? 6.802 -0.095 -23.596 1.00 95.19 96 LEU A C 1
ATOM 760 O O . LEU A 1 96 ? 6.348 -0.865 -22.751 1.00 95.19 96 LEU A O 1
ATOM 764 N N . ALA A 1 97 ? 6.894 -0.430 -24.887 1.00 95.75 97 ALA A N 1
ATOM 765 C CA . ALA A 1 97 ? 6.454 -1.723 -25.407 1.00 95.75 97 ALA A CA 1
ATOM 766 C C . ALA A 1 97 ? 7.222 -2.888 -24.761 1.00 95.75 97 ALA A C 1
ATOM 768 O O . ALA A 1 97 ? 6.611 -3.873 -24.347 1.00 95.75 97 ALA A O 1
ATOM 769 N N . TYR A 1 98 ? 8.541 -2.744 -24.597 1.00 96.06 98 TYR A N 1
ATOM 770 C CA . TYR A 1 98 ? 9.364 -3.738 -23.914 1.00 96.06 98 TYR A CA 1
ATOM 771 C C . TYR A 1 98 ? 9.055 -3.791 -22.414 1.00 96.06 98 TYR A C 1
ATOM 773 O O . TYR A 1 98 ? 8.832 -4.869 -21.870 1.00 96.06 98 TYR A O 1
ATOM 781 N N . ALA A 1 99 ? 8.960 -2.640 -21.744 1.00 95.88 99 ALA A N 1
ATOM 782 C CA . ALA A 1 99 ? 8.695 -2.574 -20.303 1.00 95.88 99 ALA A CA 1
ATOM 783 C C . ALA A 1 99 ? 7.320 -3.139 -19.881 1.00 95.88 99 ALA A C 1
ATOM 785 O O . ALA A 1 99 ? 7.079 -3.368 -18.694 1.00 95.88 99 ALA A O 1
ATOM 786 N N . ARG A 1 100 ? 6.405 -3.346 -20.838 1.00 94.56 100 ARG A N 1
ATOM 787 C CA . ARG A 1 100 ? 5.101 -4.002 -20.643 1.00 94.56 100 ARG A CA 1
ATOM 788 C C . ARG A 1 100 ? 5.010 -5.398 -21.262 1.00 94.56 100 ARG A C 1
ATOM 790 O O . ARG A 1 100 ? 3.939 -6.003 -21.231 1.00 94.56 100 ARG A O 1
ATOM 797 N N . SER A 1 101 ? 6.099 -5.898 -21.833 1.00 96.06 101 SER A N 1
ATOM 798 C CA . SER A 1 101 ? 6.168 -7.243 -22.393 1.00 96.06 101 SER A CA 1
ATOM 799 C C . SER A 1 101 ? 6.284 -8.302 -21.294 1.00 96.06 101 SER A C 1
ATOM 801 O O . SER A 1 101 ? 6.694 -8.013 -20.168 1.00 96.06 101 SER A O 1
ATOM 803 N N . LEU A 1 102 ? 5.957 -9.550 -21.639 1.00 95.69 102 LEU A N 1
ATOM 804 C CA . LEU A 1 102 ? 6.189 -10.696 -20.756 1.00 95.69 102 LEU A CA 1
ATOM 805 C C . LEU A 1 102 ? 7.676 -10.868 -20.427 1.00 95.69 102 LEU A C 1
ATOM 807 O O . LEU A 1 102 ? 7.998 -11.157 -19.285 1.00 95.69 102 LEU A O 1
ATOM 811 N N . GLU A 1 103 ? 8.570 -10.581 -21.379 1.00 95.94 103 GLU A N 1
ATOM 812 C CA . GLU A 1 103 ? 10.021 -10.683 -21.186 1.00 95.94 103 GLU A CA 1
ATOM 813 C C . GLU A 1 103 ? 10.505 -9.817 -20.013 1.00 95.94 103 GLU A C 1
ATOM 815 O O . GLU A 1 103 ? 11.300 -10.268 -19.192 1.00 95.94 103 GLU A O 1
ATOM 820 N N . PHE A 1 104 ? 9.975 -8.597 -19.866 1.00 96.38 104 PHE A N 1
ATOM 821 C CA . PHE A 1 104 ? 10.266 -7.774 -18.691 1.00 96.38 104 PHE A CA 1
ATOM 822 C C . PHE A 1 104 ? 9.672 -8.381 -17.410 1.00 96.38 104 PHE A C 1
ATOM 824 O O . PHE A 1 104 ? 10.350 -8.460 -16.382 1.00 96.38 104 PHE A O 1
ATOM 831 N N . TYR A 1 105 ? 8.412 -8.820 -17.447 1.00 95.56 105 TYR A N 1
ATOM 832 C CA . TYR A 1 105 ? 7.741 -9.349 -16.259 1.00 95.56 105 TYR A CA 1
ATOM 833 C C . TYR A 1 105 ? 8.347 -10.657 -15.746 1.00 95.56 105 TYR A C 1
ATOM 835 O O . TYR A 1 105 ? 8.406 -10.834 -14.527 1.00 95.56 105 TYR A O 1
ATOM 843 N N . ASP A 1 106 ? 8.900 -11.491 -16.623 1.00 96.69 106 ASP A N 1
ATOM 844 C CA . ASP A 1 106 ? 9.625 -12.710 -16.256 1.00 96.69 106 ASP A CA 1
ATOM 845 C C . ASP A 1 106 ? 10.849 -12.405 -15.372 1.00 96.69 106 ASP A C 1
ATOM 847 O O . ASP A 1 106 ? 11.168 -13.166 -14.456 1.00 96.69 106 ASP A O 1
ATOM 851 N N . THR A 1 107 ? 11.481 -11.235 -15.538 1.00 95.31 107 THR A N 1
ATOM 852 C CA . THR A 1 107 ? 12.600 -10.796 -14.676 1.00 95.31 107 THR A CA 1
ATOM 853 C C . THR A 1 107 ? 12.170 -10.350 -13.275 1.00 95.31 107 THR A C 1
ATOM 855 O O . THR A 1 107 ? 12.989 -10.293 -12.358 1.00 95.31 107 THR A O 1
ATOM 858 N N . THR A 1 108 ? 10.885 -10.036 -13.079 1.00 95.50 108 THR A N 1
ATOM 859 C CA . THR A 1 108 ? 10.362 -9.445 -11.835 1.00 95.50 108 THR A CA 1
ATOM 860 C C . THR A 1 108 ? 9.428 -10.376 -11.061 1.00 95.50 108 THR A C 1
ATOM 862 O O . THR A 1 108 ? 8.871 -9.970 -10.039 1.00 95.50 108 THR A O 1
ATOM 865 N N . VAL A 1 109 ? 9.282 -11.633 -11.498 1.00 95.62 109 VAL A N 1
ATOM 866 C CA . VAL A 1 109 ? 8.354 -12.630 -10.929 1.00 95.62 109 VAL A CA 1
ATOM 867 C C . VAL A 1 109 ? 8.479 -12.748 -9.411 1.00 95.62 109 VAL A C 1
ATOM 869 O O . VAL A 1 109 ? 7.469 -12.735 -8.710 1.00 95.62 109 VAL A O 1
ATOM 872 N N . LEU A 1 110 ? 9.705 -12.798 -8.878 1.00 96.31 110 LEU A N 1
ATOM 873 C CA . LEU A 1 110 ? 9.933 -12.878 -7.432 1.00 96.31 110 LEU A CA 1
ATOM 874 C C . LEU A 1 110 ? 9.252 -11.723 -6.681 1.00 96.31 110 LEU A C 1
ATOM 876 O O . LEU A 1 110 ? 8.528 -11.947 -5.714 1.00 96.31 110 LEU A O 1
ATOM 880 N N . TRP A 1 111 ? 9.451 -10.489 -7.142 1.00 96.25 111 TRP A N 1
ATOM 881 C CA . TRP A 1 111 ? 8.891 -9.288 -6.518 1.00 96.25 111 TRP A CA 1
ATOM 882 C C . TRP A 1 111 ? 7.373 -9.208 -6.673 1.00 96.25 111 TRP A C 1
ATOM 884 O O . TRP A 1 111 ? 6.683 -8.681 -5.799 1.00 96.25 111 TRP A O 1
ATOM 894 N N . GLN A 1 112 ? 6.829 -9.759 -7.760 1.00 93.88 112 GLN A N 1
ATOM 895 C CA . GLN A 1 112 ? 5.383 -9.894 -7.934 1.00 93.88 112 GLN A CA 1
ATOM 896 C C . GLN A 1 112 ? 4.780 -10.834 -6.885 1.00 93.88 112 GLN A C 1
ATOM 898 O O . GLN A 1 112 ? 3.762 -10.493 -6.289 1.00 93.88 112 GLN A O 1
ATOM 903 N N . TRP A 1 113 ? 5.439 -11.954 -6.581 1.00 96.12 113 TRP A N 1
ATOM 904 C CA . TRP A 1 113 ? 5.001 -12.870 -5.523 1.00 96.12 113 TRP A CA 1
ATOM 905 C C . TRP A 1 113 ? 5.189 -12.302 -4.118 1.00 96.12 113 TRP A C 1
ATOM 907 O O . TRP A 1 113 ? 4.308 -12.455 -3.271 1.00 96.12 113 TRP A O 1
ATOM 917 N N . LEU A 1 114 ? 6.293 -11.594 -3.863 1.00 96.75 114 LEU A N 1
ATOM 918 C CA . LEU A 1 114 ? 6.538 -10.963 -2.563 1.00 96.75 114 LEU A CA 1
ATOM 919 C C . LEU A 1 114 ? 5.500 -9.889 -2.206 1.00 96.75 114 LEU A C 1
ATOM 921 O O . LEU A 1 114 ? 5.338 -9.577 -1.026 1.00 96.75 114 LEU A O 1
ATOM 925 N N . ARG A 1 115 ? 4.723 -9.394 -3.179 1.00 95.31 115 ARG A N 1
ATOM 926 C CA . ARG A 1 115 ? 3.531 -8.572 -2.923 1.00 95.31 115 ARG A CA 1
ATOM 927 C C . ARG A 1 115 ? 2.590 -9.215 -1.903 1.00 95.31 115 ARG A C 1
ATOM 929 O O . ARG A 1 115 ? 2.084 -8.515 -1.024 1.00 95.31 115 ARG A O 1
ATOM 936 N N . PHE A 1 116 ? 2.429 -10.537 -1.972 1.00 96.38 116 PHE A N 1
ATOM 937 C CA . PHE A 1 116 ? 1.539 -11.288 -1.091 1.00 96.38 116 PHE A CA 1
ATOM 938 C C . PHE A 1 116 ? 1.897 -11.111 0.391 1.00 96.38 116 PHE A C 1
ATOM 940 O O . PHE A 1 116 ? 1.018 -11.076 1.250 1.00 96.38 116 PHE A O 1
ATOM 947 N N . VAL A 1 117 ? 3.184 -10.910 0.697 1.00 96.44 117 VAL A N 1
ATOM 948 C CA . VAL A 1 117 ? 3.663 -10.659 2.065 1.00 96.44 117 VAL A CA 1
ATOM 949 C C . VAL A 1 117 ? 3.090 -9.357 2.635 1.00 96.44 117 VAL A C 1
ATOM 951 O O . VAL A 1 117 ? 2.866 -9.276 3.838 1.00 96.44 117 VAL A O 1
ATOM 954 N N . GLY A 1 118 ? 2.816 -8.355 1.793 1.00 95.06 118 GLY A N 1
ATOM 955 C CA . GLY A 1 118 ? 2.093 -7.138 2.180 1.00 95.06 118 GLY A CA 1
ATOM 956 C C . GLY A 1 118 ? 0.569 -7.293 2.123 1.00 95.06 118 GLY A C 1
ATOM 957 O O . GLY A 1 118 ? -0.128 -6.760 2.989 1.00 95.06 118 GLY A O 1
ATOM 958 N N . ASP A 1 119 ? 0.050 -8.070 1.164 1.00 96.44 119 ASP A N 1
ATOM 959 C CA . ASP A 1 119 ? -1.395 -8.306 1.010 1.00 96.44 119 ASP A CA 1
ATOM 960 C C . ASP A 1 119 ? -1.995 -9.000 2.247 1.00 96.44 119 ASP A C 1
ATOM 962 O O . ASP A 1 119 ? -3.068 -8.618 2.714 1.00 96.44 119 ASP A O 1
ATOM 966 N N . VAL A 1 120 ? -1.295 -9.986 2.822 1.00 97.00 120 VAL A N 1
ATOM 967 C CA . VAL A 1 120 ? -1.762 -10.748 3.994 1.00 97.00 120 VAL A CA 1
ATOM 968 C C . VAL A 1 120 ? -2.012 -9.870 5.232 1.00 97.00 120 VAL A C 1
ATOM 970 O O . VAL A 1 120 ? -3.142 -9.875 5.729 1.00 97.00 120 VAL A O 1
ATOM 973 N N . PRO A 1 121 ? -1.039 -9.102 5.767 1.00 96.69 121 PRO A N 1
ATOM 974 C CA . PRO A 1 121 ? -1.279 -8.253 6.932 1.00 96.69 121 PRO A CA 1
ATOM 975 C C . PRO A 1 121 ? -2.322 -7.168 6.647 1.00 96.69 121 PRO A C 1
ATOM 977 O O . PRO A 1 121 ? -3.119 -6.854 7.533 1.00 96.69 121 PRO A O 1
ATOM 980 N N . PHE A 1 122 ? -2.376 -6.645 5.419 1.00 96.06 122 PHE A N 1
ATOM 981 C CA . PHE A 1 122 ? -3.386 -5.666 5.023 1.00 96.06 122 PHE A CA 1
ATOM 982 C C . PHE A 1 122 ? -4.803 -6.269 5.015 1.00 96.06 122 PHE A C 1
ATOM 984 O O . PHE A 1 122 ? -5.744 -5.661 5.531 1.00 96.06 122 PHE A O 1
ATOM 991 N N . ALA A 1 123 ? -4.964 -7.489 4.498 1.00 97.00 123 ALA A N 1
ATOM 992 C CA . ALA A 1 123 ? -6.235 -8.211 4.518 1.00 97.00 123 ALA A CA 1
ATOM 993 C C . ALA A 1 123 ? -6.670 -8.554 5.952 1.00 97.00 123 ALA A C 1
ATOM 995 O O . ALA A 1 123 ? -7.833 -8.359 6.309 1.00 97.00 123 ALA A O 1
ATOM 996 N N . ILE A 1 124 ? -5.738 -8.989 6.807 1.00 97.31 124 ILE A N 1
ATOM 997 C CA . ILE A 1 124 ? -6.014 -9.226 8.232 1.00 97.31 124 ILE A CA 1
ATOM 998 C C . ILE A 1 124 ? -6.475 -7.928 8.905 1.00 97.31 124 ILE A C 1
ATOM 1000 O O . ILE A 1 124 ? -7.471 -7.939 9.628 1.00 97.31 124 ILE A O 1
ATOM 1004 N N . ALA A 1 125 ? -5.808 -6.801 8.640 1.00 96.06 125 ALA A N 1
ATOM 1005 C CA . ALA A 1 125 ? -6.223 -5.496 9.150 1.00 96.06 125 ALA A CA 1
ATOM 1006 C C . ALA A 1 125 ? -7.658 -5.146 8.734 1.00 96.06 125 ALA A C 1
ATOM 1008 O O . ALA A 1 125 ? -8.444 -4.708 9.574 1.00 96.06 125 ALA A O 1
ATOM 1009 N N . ALA A 1 126 ? -8.016 -5.402 7.471 1.00 95.69 126 ALA A N 1
ATOM 1010 C CA . ALA A 1 126 ? -9.364 -5.188 6.954 1.00 95.69 126 ALA A CA 1
ATOM 1011 C C . ALA A 1 126 ? -10.422 -6.025 7.671 1.00 95.69 126 ALA A C 1
ATOM 1013 O O . ALA A 1 126 ? -11.462 -5.490 8.057 1.00 95.69 126 ALA A O 1
ATOM 1014 N N . LEU A 1 127 ? -10.143 -7.303 7.921 1.00 96.44 127 LEU A N 1
ATOM 1015 C CA . LEU A 1 127 ? -11.056 -8.172 8.663 1.00 96.44 127 LEU A CA 1
ATOM 1016 C C . LEU A 1 127 ? -11.209 -7.729 10.123 1.00 96.44 127 LEU A C 1
ATOM 1018 O O . LEU A 1 127 ? -12.329 -7.660 10.628 1.00 96.44 127 LEU A O 1
ATOM 1022 N N . LEU A 1 128 ? -10.105 -7.375 10.791 1.00 95.19 128 LEU A N 1
ATOM 1023 C CA . LEU A 1 128 ? -10.142 -6.873 12.168 1.00 95.19 128 LEU A CA 1
ATOM 1024 C C . LEU A 1 128 ? -10.905 -5.547 12.266 1.00 95.19 128 LEU A C 1
ATOM 1026 O O . LEU A 1 128 ? -11.673 -5.361 13.207 1.00 95.19 128 LEU A O 1
ATOM 1030 N N . MET A 1 129 ? -10.724 -4.651 11.293 1.00 94.56 129 MET A N 1
ATOM 1031 C CA . MET A 1 129 ? -11.410 -3.361 11.249 1.00 94.56 129 MET A CA 1
ATOM 1032 C C . MET A 1 129 ? -12.909 -3.524 10.990 1.00 94.56 129 MET A C 1
ATOM 1034 O O . MET A 1 129 ? -13.724 -2.931 11.691 1.00 94.56 129 MET A O 1
ATOM 1038 N N . ALA A 1 130 ? -13.287 -4.369 10.028 1.00 93.44 130 ALA A N 1
ATOM 1039 C CA . ALA A 1 130 ? -14.688 -4.670 9.755 1.00 93.44 130 ALA A CA 1
ATOM 1040 C C . ALA A 1 130 ? -15.374 -5.287 10.983 1.00 93.44 130 ALA A C 1
ATOM 1042 O O . ALA A 1 130 ? -16.472 -4.871 11.354 1.00 93.44 130 ALA A O 1
ATOM 1043 N N . PHE A 1 131 ? -14.706 -6.229 11.654 1.00 92.00 131 PHE A N 1
ATOM 1044 C CA . PHE A 1 131 ? -15.207 -6.826 12.889 1.00 92.00 131 PHE A CA 1
ATOM 1045 C C . PHE A 1 131 ? -15.377 -5.785 14.006 1.00 92.00 131 PHE A C 1
ATOM 1047 O O . PHE A 1 131 ? -16.423 -5.742 14.653 1.00 92.00 131 PHE A O 1
ATOM 1054 N N . ASP A 1 132 ? -14.394 -4.902 14.198 1.00 91.56 132 ASP A N 1
ATOM 1055 C CA . ASP A 1 132 ? -14.463 -3.820 15.184 1.00 91.56 132 ASP A CA 1
ATOM 1056 C C . ASP A 1 132 ? -15.625 -2.849 14.916 1.00 91.56 132 ASP A C 1
ATOM 1058 O O . ASP A 1 132 ? -16.374 -2.503 15.834 1.00 91.56 132 ASP A O 1
ATOM 1062 N N . PHE A 1 133 ? -15.828 -2.463 13.654 1.00 90.44 133 PHE A N 1
ATOM 1063 C CA . PHE A 1 133 ? -16.951 -1.620 13.252 1.00 90.44 133 PHE A CA 1
ATOM 1064 C C . PHE A 1 133 ? -18.295 -2.284 13.524 1.00 90.44 133 PHE A C 1
ATOM 1066 O O . PHE A 1 133 ? -19.168 -1.642 14.104 1.00 90.44 133 PHE A O 1
ATOM 1073 N N . VAL A 1 134 ? -18.464 -3.564 13.180 1.00 88.38 134 VAL A N 1
ATOM 1074 C CA . VAL A 1 134 ? -19.710 -4.299 13.457 1.00 88.38 134 VAL A CA 1
ATOM 1075 C C . VAL A 1 134 ? -20.007 -4.330 14.958 1.00 88.38 134 VAL A C 1
ATOM 1077 O O . VAL A 1 134 ? -21.136 -4.047 15.362 1.00 88.38 134 VAL A O 1
ATOM 1080 N N . LEU A 1 135 ? -18.998 -4.598 15.794 1.00 86.00 135 LEU A N 1
ATOM 1081 C CA . LEU A 1 135 ? -19.160 -4.598 17.251 1.00 86.00 135 LEU A CA 1
ATOM 1082 C C . LEU A 1 135 ? -19.551 -3.223 17.808 1.00 86.00 135 LEU A C 1
ATOM 1084 O O . LEU A 1 135 ? -20.342 -3.157 18.745 1.00 86.00 135 LEU A O 1
ATOM 1088 N N . LYS A 1 136 ? -19.014 -2.133 17.249 1.00 85.81 136 LYS A N 1
ATOM 1089 C CA . LYS A 1 136 ? -19.299 -0.759 17.701 1.00 85.81 136 LYS A CA 1
ATOM 1090 C C . LYS A 1 136 ? -20.603 -0.191 17.146 1.00 85.81 136 LYS A C 1
ATOM 1092 O O . LYS A 1 136 ? -21.211 0.653 17.795 1.00 85.81 136 LYS A O 1
ATOM 1097 N N . LEU A 1 137 ? -21.045 -0.658 15.980 1.00 84.38 137 LEU A N 1
ATOM 1098 C CA . LEU A 1 137 ? -22.321 -0.279 15.369 1.00 84.38 137 LEU A CA 1
ATOM 1099 C C . LEU A 1 137 ? -23.509 -1.022 15.989 1.00 84.38 137 LEU A C 1
ATOM 1101 O O . LEU A 1 137 ? -24.589 -0.448 16.091 1.00 84.38 137 LEU A O 1
ATOM 1105 N N . ALA A 1 138 ? -23.339 -2.272 16.432 1.00 76.88 138 ALA A N 1
ATOM 1106 C CA . ALA A 1 138 ? -24.445 -3.076 16.964 1.00 76.88 138 ALA A CA 1
ATOM 1107 C C . ALA A 1 138 ? -25.214 -2.420 18.142 1.00 76.88 138 ALA A C 1
ATOM 1109 O O . ALA A 1 138 ? -26.448 -2.456 18.124 1.00 76.88 138 ALA A O 1
ATOM 1110 N N . PRO A 1 139 ? -24.564 -1.763 19.126 1.00 72.81 139 PRO A N 1
ATOM 1111 C CA . PRO A 1 139 ? -25.257 -1.087 20.226 1.00 72.81 139 PRO A CA 1
ATOM 1112 C C . PRO A 1 139 ? -26.007 0.189 19.816 1.00 72.81 139 PRO A C 1
ATOM 1114 O O . PRO A 1 139 ? -26.894 0.621 20.545 1.00 72.81 139 PRO A O 1
ATOM 1117 N N . LEU A 1 140 ? -25.669 0.788 18.667 1.00 71.50 140 LEU A N 1
ATOM 1118 C CA . LEU A 1 140 ? -26.299 2.012 18.152 1.00 71.50 140 LEU A CA 1
ATOM 1119 C C . LEU A 1 140 ? -27.662 1.753 17.490 1.00 71.50 140 LEU A C 1
ATOM 1121 O O . LEU A 1 140 ? -28.438 2.688 17.307 1.00 71.50 140 LEU A O 1
ATOM 1125 N N . PHE A 1 141 ? -27.999 0.493 17.188 1.00 71.19 141 PHE A N 1
ATOM 1126 C CA . PHE A 1 141 ? -29.290 0.096 16.607 1.00 71.19 141 PHE A CA 1
ATOM 1127 C C . PHE A 1 141 ? -30.101 -0.835 17.532 1.00 71.19 141 PHE A C 1
ATOM 1129 O O . PHE A 1 141 ? -30.452 -1.956 17.139 1.00 71.19 141 PHE A O 1
ATOM 1136 N N . PRO A 1 142 ? -30.481 -0.394 18.749 1.00 61.62 142 PRO A N 1
ATOM 1137 C CA . PRO A 1 142 ? -31.192 -1.237 19.715 1.00 61.62 142 PRO A CA 1
ATOM 1138 C C . PRO A 1 142 ? -32.546 -1.745 19.191 1.00 61.62 142 PRO A C 1
ATOM 1140 O O . PRO A 1 142 ? -32.965 -2.851 19.527 1.00 61.62 142 PRO A O 1
ATOM 1143 N N . ALA A 1 143 ? -33.213 -0.994 18.306 1.00 59.19 143 ALA A N 1
ATOM 1144 C CA . ALA A 1 143 ? -34.475 -1.399 17.681 1.00 59.19 143 ALA A CA 1
ATOM 1145 C C . ALA A 1 143 ? -34.336 -2.614 16.737 1.00 59.19 143 ALA A C 1
ATOM 1147 O O . ALA A 1 143 ? -35.248 -3.440 16.651 1.00 59.19 143 ALA A O 1
ATOM 1148 N N . VAL A 1 144 ? -33.197 -2.751 16.051 1.00 60.22 144 VAL A N 1
ATOM 1149 C CA . VAL A 1 144 ? -32.916 -3.869 15.133 1.00 60.22 144 VAL A CA 1
ATOM 1150 C C . VAL A 1 144 ? -32.547 -5.127 15.922 1.00 60.22 144 VAL A C 1
ATOM 1152 O O . VAL A 1 144 ? -33.066 -6.208 15.638 1.00 60.22 144 VAL A O 1
ATOM 1155 N N . VAL A 1 145 ? -31.735 -4.973 16.972 1.00 60.38 145 VAL A N 1
ATOM 1156 C CA . VAL A 1 145 ? -31.378 -6.062 17.897 1.00 60.38 145 VAL A CA 1
ATOM 1157 C C . VAL A 1 145 ? -32.623 -6.603 18.614 1.00 60.38 145 VAL A C 1
ATOM 1159 O O . VAL A 1 145 ? -32.844 -7.815 18.640 1.00 60.38 145 VAL A O 1
ATOM 1162 N N . ASN A 1 146 ? -33.500 -5.722 19.111 1.00 59.91 146 ASN A N 1
ATOM 1163 C CA . ASN A 1 146 ? -34.750 -6.138 19.759 1.00 59.91 146 ASN A CA 1
ATOM 1164 C C . ASN A 1 146 ? -35.737 -6.826 18.800 1.00 59.91 146 ASN A C 1
ATOM 1166 O O . ASN A 1 146 ? -36.446 -7.742 19.222 1.00 59.91 146 ASN A O 1
ATOM 1170 N N . ARG A 1 147 ? -35.782 -6.443 17.513 1.00 60.31 147 ARG A N 1
ATOM 1171 C CA . ARG A 1 147 ? -36.597 -7.147 16.502 1.00 60.31 147 ARG A CA 1
ATOM 1172 C C . ARG A 1 147 ? -36.107 -8.573 16.252 1.00 60.31 147 ARG A C 1
ATOM 1174 O O . ARG A 1 147 ? -36.934 -9.481 16.202 1.00 60.31 147 ARG A O 1
ATOM 1181 N N . MET A 1 148 ? -34.794 -8.782 16.144 1.00 58.62 148 MET A N 1
ATOM 1182 C CA . MET A 1 148 ? -34.222 -10.121 15.956 1.00 58.62 148 MET A CA 1
ATOM 1183 C C . MET A 1 148 ? -34.448 -11.028 17.174 1.00 58.62 148 MET A C 1
ATOM 1185 O O . MET A 1 148 ? -34.846 -12.180 17.002 1.00 58.62 148 MET A O 1
ATOM 1189 N N . SER A 1 149 ? -34.290 -10.506 18.397 1.00 60.00 149 SER A N 1
ATOM 1190 C CA . SER A 1 149 ? -34.598 -11.264 19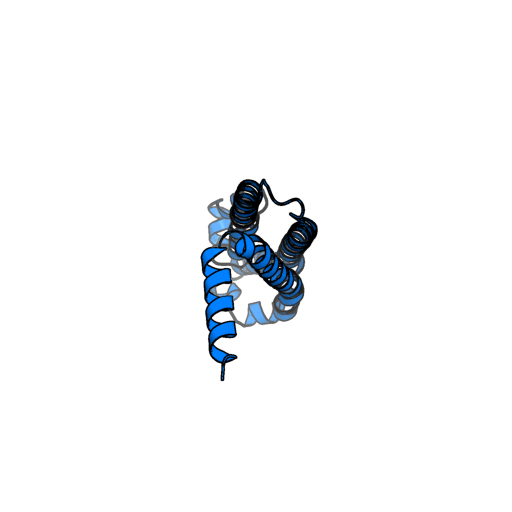.621 1.00 60.00 149 SER A CA 1
ATOM 1191 C C . SER A 1 149 ? -36.081 -11.627 19.744 1.00 60.00 149 SER A C 1
ATOM 1193 O O . SER A 1 149 ? -36.396 -12.752 20.132 1.00 60.00 149 SER A O 1
ATOM 1195 N N . ARG A 1 150 ? -37.009 -10.728 19.373 1.00 56.53 150 ARG A N 1
ATOM 1196 C CA . ARG A 1 150 ? -38.455 -11.035 19.392 1.00 56.53 150 ARG A CA 1
ATOM 1197 C C . ARG A 1 150 ? -38.830 -12.138 18.401 1.00 56.53 150 ARG A C 1
ATOM 1199 O O . ARG A 1 150 ? -39.533 -13.062 18.793 1.00 56.53 150 ARG A O 1
ATOM 1206 N N . GLN A 1 151 ? -38.300 -12.117 17.175 1.00 58.25 151 GLN A N 1
ATOM 1207 C CA . GLN A 1 151 ? -38.568 -13.179 16.191 1.00 58.25 151 GLN A CA 1
ATOM 1208 C C . GLN A 1 151 ? -37.999 -14.550 16.595 1.00 58.25 151 GLN A C 1
ATOM 1210 O O . GLN A 1 151 ? -38.559 -15.583 16.228 1.00 58.25 151 GLN A O 1
ATOM 1215 N N . HIS A 1 152 ? -36.901 -14.581 17.356 1.00 54.72 152 HIS A N 1
ATOM 1216 C CA . HIS A 1 152 ? -36.333 -15.826 17.884 1.00 54.72 152 HIS A CA 1
ATOM 1217 C C . HIS A 1 152 ? -37.095 -16.363 19.109 1.00 54.72 152 HIS A C 1
ATOM 1219 O O . HIS A 1 152 ? -37.129 -17.575 19.318 1.00 54.72 152 HIS A O 1
ATOM 1225 N N . GLY A 1 153 ? -37.715 -15.482 19.904 1.00 54.84 153 GLY A N 1
ATOM 1226 C CA . GLY A 1 153 ? -38.599 -15.859 21.012 1.00 54.84 153 GLY A CA 1
ATOM 1227 C C . GLY A 1 153 ? -39.946 -16.417 20.542 1.00 54.84 153 GLY A C 1
ATOM 1228 O O . GLY A 1 1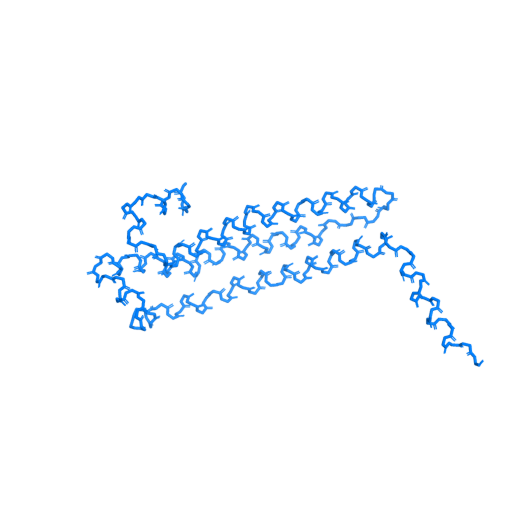53 ? -40.434 -17.389 21.105 1.00 54.84 153 GLY A O 1
ATOM 1229 N N . GLU A 1 154 ? -40.501 -15.867 19.462 1.00 54.16 154 GLU A N 1
ATOM 1230 C CA . GLU A 1 154 ? -41.802 -16.269 18.905 1.00 54.16 154 GLU A CA 1
ATOM 1231 C C . GLU A 1 154 ? -41.764 -17.640 18.199 1.00 54.16 154 GLU A C 1
ATOM 1233 O O . GLU A 1 154 ? -42.753 -18.361 18.186 1.00 54.16 154 GLU A O 1
ATOM 1238 N N . LYS A 1 155 ? -40.597 -18.075 17.696 1.00 53.34 155 LYS A N 1
ATOM 1239 C CA . LYS A 1 155 ? -40.397 -19.444 17.172 1.00 53.34 155 LYS A CA 1
ATOM 1240 C C . LYS A 1 155 ? -40.198 -20.521 18.252 1.00 53.34 155 LYS A C 1
ATOM 1242 O O . LYS A 1 155 ? -40.056 -21.690 17.902 1.00 53.34 155 LYS A O 1
ATOM 1247 N N . ARG A 1 156 ? -40.123 -20.152 19.538 1.00 54.16 156 ARG A N 1
ATOM 1248 C CA . ARG A 1 156 ? -39.920 -21.089 20.662 1.00 54.16 156 ARG A CA 1
ATOM 1249 C C . ARG A 1 156 ? -41.149 -21.269 21.558 1.00 54.16 156 ARG A C 1
ATOM 1251 O O . ARG A 1 156 ? -41.078 -22.068 22.489 1.00 54.16 156 ARG A O 1
ATOM 1258 N N . SER A 1 157 ? -42.251 -20.570 21.298 1.00 47.09 157 SER A N 1
ATOM 1259 C CA . SER A 1 157 ? -43.551 -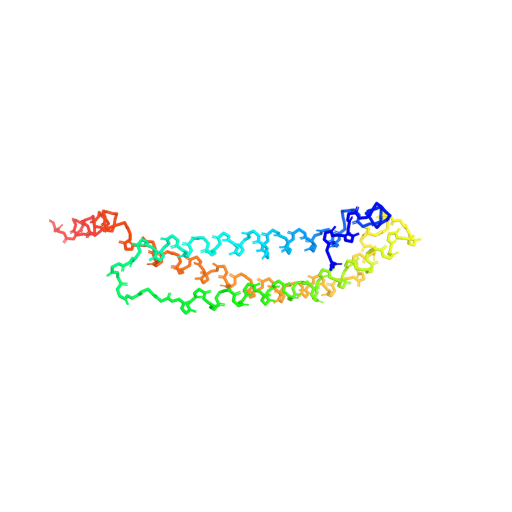20.901 21.892 1.00 47.09 157 SER A CA 1
ATOM 1260 C C . SER A 1 157 ? -44.232 -22.002 21.060 1.00 47.09 157 SER A C 1
ATOM 1262 O O . SER A 1 157 ? -44.288 -21.832 19.841 1.00 47.09 157 SER A O 1
ATOM 1264 N N . PRO A 1 158 ? -44.672 -23.115 21.684 1.00 53.03 158 PRO A N 1
ATOM 1265 C CA . PRO A 1 158 ? -45.288 -24.261 21.006 1.00 53.03 158 PRO A CA 1
ATOM 1266 C C . PRO A 1 158 ? -46.623 -23.931 20.333 1.00 53.03 158 PRO A C 1
ATOM 1268 O O . PRO A 1 158 ? -47.310 -22.994 20.802 1.00 53.03 158 PRO A O 1
#

InterPro domains:
  IPR000883 Cytochrome c oxidase subunit I [PF00115] (3-120)
  IPR036927 Cytochrome c oxidase-like, subunit I superfamily [G3DSA:1.20.2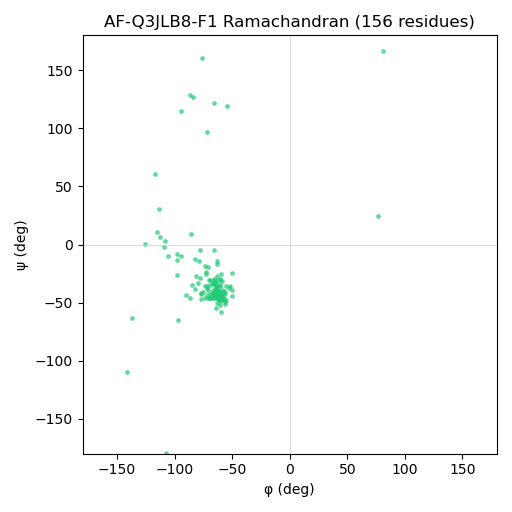10.10] (1-140)
  IPR036927 Cytochrome c oxidase-like, subunit I superfamily [SSF81442] (3-137)

Nearest PDB structures (foldseek):
  3ayf-assembly1_A  TM=8.683E-01  e=1.023E-03  Geobacillus stearothermophilus
  7vvz-assembly1_V  TM=4.165E-01  e=8.428E+00  Saccharomyces cerevisiae S288C
  6ixe-assembly1_A  TM=2.007E-01  e=2.646E+00  Homo sapiens
  6ye4-assembly1_C  TM=1.691E-01  e=8.014E+00  Serratia marcescens